Protein AF-A0A351K979-F1 (afdb_monomer_lite)

Radius of gyration: 10.22 Å; chains: 1; bounding box: 27×22×22 Å

pLDDT: mean 94.85, std 7.39, range [59.69, 98.81]

Sequence (64 aa):
DVAGRRAVVLGAGGAARAVVHALGLAGAVEVAVANRTAERAVTAAELAGAAGRALEPSSLREAV

Foldseek 3Di:
DQAQAEEEQEAQDPVSLVVLLVSLVVHHQAYEYEYPDQVSQVVSQCSSPPRGDYDYPVCPVVRD

Secondary structure (DSSP, 8-state):
--TT-EEEEE--SHHHHHHHHHHHHTT-SEEEEE-SSHHHHHHHHGGGGGGEEEE-GGGGGG--

Structure (mmCIF, N/CA/C/O backbone):
data_AF-A0A351K979-F1
#
_entry.id   AF-A0A351K979-F1
#
loop_
_atom_site.group_PDB
_atom_site.id
_atom_site.type_symbol
_atom_site.label_atom_id
_atom_site.label_alt_id
_atom_site.label_comp_id
_atom_site.label_asym_id
_atom_site.label_entity_id
_atom_site.label_seq_id
_atom_site.pdbx_PDB_ins_code
_atom_site.Cartn_x
_atom_site.Cartn_y
_atom_site.Cartn_z
_atom_site.occupancy
_atom_site.B_iso_or_equiv
_atom_site.auth_seq_id
_at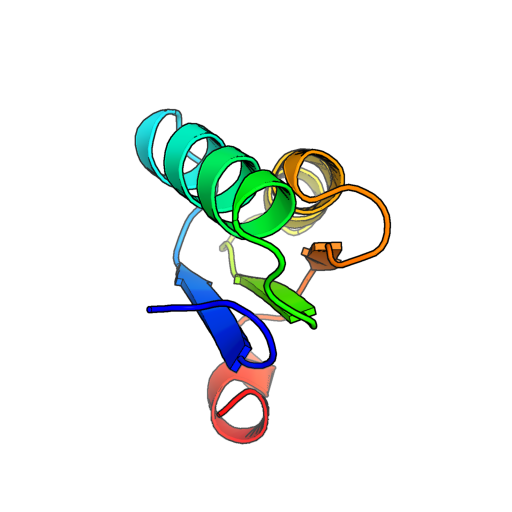om_site.auth_comp_id
_atom_site.auth_asym_id
_atom_site.auth_atom_id
_atom_site.pdbx_PDB_model_num
ATOM 1 N N . ASP A 1 1 ? -14.798 -7.540 4.489 1.00 86.06 1 ASP A N 1
ATOM 2 C CA . ASP A 1 1 ? -14.151 -6.514 5.322 1.00 86.06 1 ASP A CA 1
ATOM 3 C C . ASP A 1 1 ? -12.671 -6.859 5.474 1.00 86.06 1 ASP A C 1
ATOM 5 O O . ASP A 1 1 ? -12.352 -8.046 5.503 1.00 86.06 1 ASP A O 1
ATOM 9 N N . VAL A 1 2 ? -11.791 -5.856 5.489 1.00 95.06 2 VAL A N 1
ATOM 10 C CA . VAL A 1 2 ? -10.325 -5.990 5.593 1.00 95.06 2 VAL A CA 1
ATOM 11 C C . VAL A 1 2 ? -9.765 -5.411 6.896 1.00 95.06 2 VAL A C 1
ATOM 13 O O . VAL A 1 2 ? -8.582 -5.607 7.174 1.00 95.06 2 VAL A O 1
ATOM 16 N N . ALA A 1 3 ? -10.594 -4.753 7.713 1.00 97.38 3 ALA A N 1
ATOM 17 C CA . ALA A 1 3 ? -10.182 -4.275 9.025 1.00 97.38 3 ALA A CA 1
ATOM 18 C C . ALA A 1 3 ? -9.601 -5.429 9.862 1.00 97.38 3 ALA A C 1
ATOM 20 O O . ALA A 1 3 ? -10.158 -6.532 9.907 1.00 97.38 3 ALA A O 1
ATOM 21 N N . GLY A 1 4 ? -8.445 -5.213 10.490 1.00 96.62 4 GLY A N 1
ATOM 22 C CA . GLY A 1 4 ? -7.789 -6.257 11.283 1.00 96.62 4 GLY A CA 1
ATOM 23 C C . GLY A 1 4 ? -7.047 -7.327 10.466 1.00 96.62 4 GLY A C 1
ATOM 24 O O . GLY A 1 4 ? -6.499 -8.259 11.054 1.00 96.62 4 GLY A O 1
ATOM 25 N N . ARG A 1 5 ? -7.028 -7.246 9.126 1.00 96.88 5 ARG A N 1
ATOM 26 C CA . ARG A 1 5 ? -6.409 -8.258 8.250 1.00 96.88 5 ARG A CA 1
ATOM 27 C C . ARG A 1 5 ? -5.038 -7.834 7.736 1.00 96.88 5 ARG A C 1
ATOM 29 O O . ARG A 1 5 ? -4.728 -6.648 7.654 1.00 96.88 5 ARG A O 1
ATOM 36 N N . ARG A 1 6 ? -4.238 -8.834 7.365 1.00 96.19 6 ARG A N 1
ATOM 37 C CA . ARG A 1 6 ? -2.991 -8.659 6.615 1.00 96.19 6 ARG A CA 1
ATOM 38 C C . ARG A 1 6 ? -3.272 -8.863 5.134 1.00 96.19 6 ARG A C 1
ATOM 40 O O . ARG A 1 6 ? -4.067 -9.734 4.777 1.00 96.19 6 ARG A O 1
ATOM 47 N N . ALA A 1 7 ? -2.631 -8.068 4.292 1.00 96.38 7 ALA A N 1
ATOM 48 C CA . ALA A 1 7 ? -2.755 -8.163 2.848 1.00 96.38 7 ALA A CA 1
ATOM 49 C C . ALA A 1 7 ? -1.386 -8.050 2.180 1.00 96.38 7 ALA A C 1
ATOM 51 O O . ALA A 1 7 ? -0.522 -7.292 2.620 1.00 96.38 7 ALA A O 1
ATOM 52 N N . VAL A 1 8 ? -1.223 -8.774 1.075 1.00 97.06 8 VAL A N 1
ATOM 53 C CA . VAL A 1 8 ? -0.064 -8.659 0.192 1.00 97.06 8 VAL A CA 1
ATOM 54 C C . VAL A 1 8 ? -0.523 -8.063 -1.135 1.00 97.06 8 VAL A C 1
ATOM 56 O O . VAL A 1 8 ? -1.465 -8.561 -1.751 1.00 97.06 8 VAL A O 1
ATOM 59 N N . VAL A 1 9 ? 0.154 -7.014 -1.592 1.00 97.31 9 VAL A N 1
ATOM 60 C CA . VAL A 1 9 ? -0.053 -6.389 -2.899 1.00 97.31 9 VAL A CA 1
ATOM 61 C C . VAL A 1 9 ? 1.160 -6.670 -3.780 1.00 97.31 9 VAL A C 1
ATOM 63 O O . VAL A 1 9 ? 2.290 -6.316 -3.444 1.00 97.31 9 VAL A O 1
ATOM 66 N N . LEU A 1 10 ? 0.922 -7.305 -4.929 1.00 96.69 10 LEU A N 1
ATOM 67 C CA . LEU A 1 10 ? 1.949 -7.550 -5.936 1.00 96.69 10 LEU A CA 1
ATOM 68 C C . LEU A 1 10 ? 1.981 -6.399 -6.951 1.00 96.69 10 LEU A C 1
ATOM 70 O O . LEU A 1 10 ? 1.010 -6.142 -7.662 1.00 96.69 10 LEU A O 1
ATOM 74 N N . GLY A 1 11 ? 3.135 -5.751 -7.056 1.00 97.12 11 GLY A N 1
ATOM 75 C CA . GLY A 1 11 ? 3.396 -4.627 -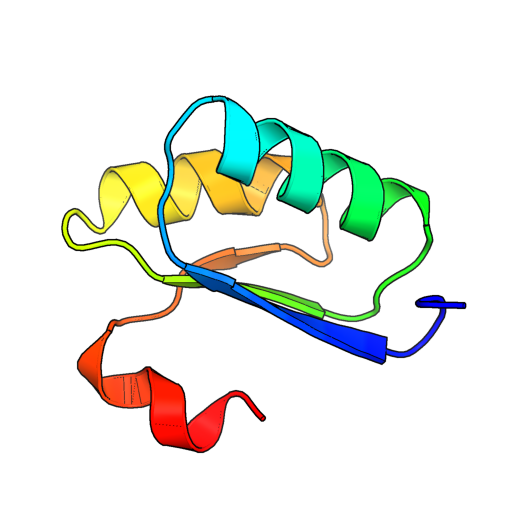7.943 1.00 97.12 11 GLY A CA 1
ATOM 76 C C . GLY A 1 11 ? 3.371 -3.276 -7.230 1.00 97.12 11 GLY A C 1
ATOM 77 O O . GLY A 1 11 ? 2.944 -3.139 -6.091 1.00 97.12 11 GLY A O 1
ATOM 78 N N . ALA A 1 12 ? 3.844 -2.251 -7.937 1.00 98.12 12 ALA A N 1
ATOM 79 C CA . ALA A 1 12 ? 3.944 -0.879 -7.429 1.00 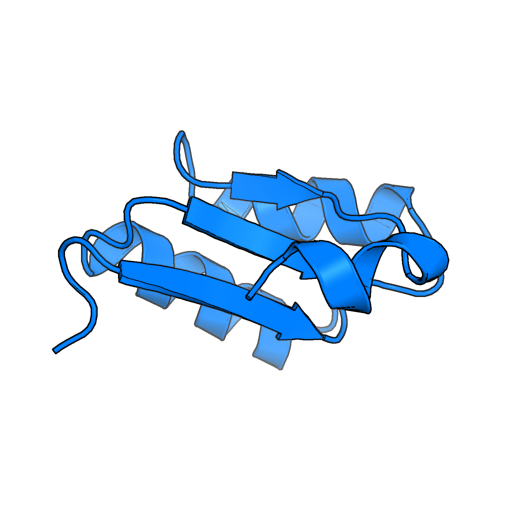98.12 12 ALA A CA 1
ATOM 80 C C . ALA A 1 12 ? 3.483 0.172 -8.459 1.00 98.12 12 ALA A C 1
ATOM 82 O O . ALA A 1 12 ? 3.889 1.333 -8.414 1.00 98.12 12 ALA A O 1
ATOM 83 N N . GLY A 1 13 ? 2.671 -0.245 -9.439 1.00 97.50 13 GLY A N 1
ATOM 84 C CA . GLY A 1 13 ? 2.055 0.643 -10.431 1.00 97.50 13 GLY A CA 1
ATOM 85 C C . GLY A 1 13 ? 0.895 1.464 -9.855 1.00 97.50 13 GLY A C 1
ATOM 86 O O . GLY A 1 13 ? 0.553 1.329 -8.684 1.00 97.50 13 GLY A O 1
ATOM 87 N N . GLY A 1 14 ? 0.255 2.297 -10.682 1.00 98.44 14 GLY A N 1
ATOM 88 C CA . GLY A 1 14 ? -0.840 3.174 -10.235 1.00 98.44 14 GLY A CA 1
ATOM 89 C C . GLY A 1 14 ? -1.991 2.427 -9.550 1.00 98.44 14 GLY A C 1
ATOM 90 O O . GLY A 1 14 ? -2.431 2.839 -8.482 1.00 98.44 14 GLY A O 1
ATOM 91 N N . ALA A 1 15 ? -2.407 1.285 -10.106 1.00 98.56 15 ALA A N 1
ATOM 92 C CA . ALA A 1 15 ? -3.452 0.450 -9.513 1.00 98.56 15 ALA A CA 1
ATOM 93 C C . ALA A 1 15 ? -3.038 -0.127 -8.149 1.00 98.56 15 ALA A C 1
ATOM 95 O O . ALA A 1 15 ? -3.790 -0.027 -7.186 1.00 98.56 15 ALA A O 1
ATOM 96 N N . ALA A 1 16 ? -1.821 -0.670 -8.046 1.00 98.50 16 ALA A N 1
ATOM 97 C CA . ALA A 1 16 ? -1.303 -1.198 -6.786 1.00 98.50 16 ALA A CA 1
ATOM 98 C C . ALA A 1 16 ? -1.252 -0.107 -5.709 1.00 98.50 16 ALA A C 1
ATOM 100 O O . ALA A 1 16 ? -1.720 -0.321 -4.599 1.00 98.50 16 ALA A O 1
ATOM 101 N N . ARG A 1 17 ? -0.772 1.091 -6.057 1.00 98.69 17 ARG A N 1
ATOM 102 C CA . ARG A 1 17 ? -0.736 2.241 -5.143 1.00 98.69 17 ARG A CA 1
ATOM 103 C C . ARG A 1 17 ? -2.123 2.642 -4.636 1.00 98.69 17 ARG A C 1
ATOM 105 O O . ARG A 1 17 ? -2.274 2.898 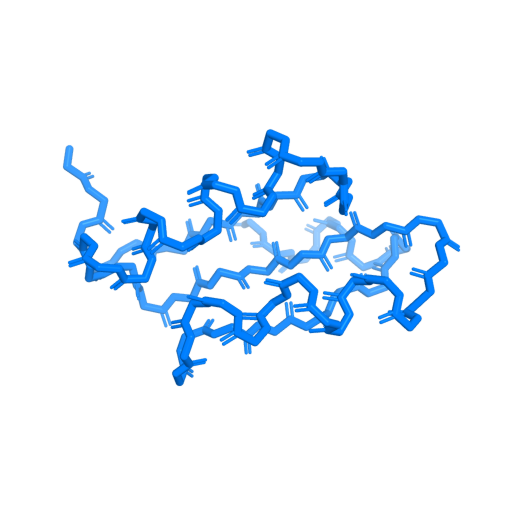-3.446 1.00 98.69 17 ARG A O 1
ATOM 112 N N . ALA A 1 18 ? -3.134 2.642 -5.505 1.00 98.81 18 ALA A N 1
ATOM 113 C CA . ALA A 1 18 ? -4.514 2.908 -5.099 1.00 98.81 18 ALA A CA 1
ATOM 114 C C . ALA A 1 18 ? -5.043 1.841 -4.125 1.00 98.81 18 ALA A C 1
ATOM 116 O O . ALA A 1 18 ? -5.651 2.182 -3.113 1.00 98.81 18 ALA A O 1
ATOM 117 N N . VAL A 1 19 ? -4.765 0.560 -4.394 1.00 98.56 19 VAL A N 1
ATOM 118 C CA . VAL A 1 19 ? -5.147 -0.551 -3.507 1.00 98.56 19 VAL A CA 1
ATOM 119 C C . VAL A 1 19 ? -4.446 -0.444 -2.154 1.00 98.56 19 VAL A C 1
ATOM 121 O O . VAL A 1 19 ? -5.111 -0.543 -1.130 1.00 98.56 19 VAL A O 1
ATOM 124 N N . VAL A 1 20 ? -3.134 -0.198 -2.127 1.00 98.69 20 VAL A N 1
ATOM 125 C CA . VAL A 1 20 ? -2.365 -0.048 -0.880 1.00 98.69 20 VAL A CA 1
ATOM 126 C C . VAL A 1 20 ? -2.928 1.084 -0.023 1.00 98.69 20 VAL A C 1
ATOM 128 O O . VA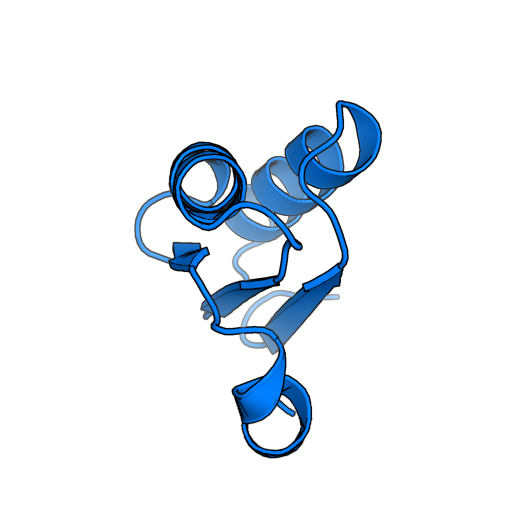L A 1 20 ? -3.175 0.888 1.166 1.00 98.69 20 VAL A O 1
ATOM 131 N N . HIS A 1 21 ? -3.214 2.233 -0.639 1.00 98.69 21 HIS A N 1
ATOM 132 C CA . HIS A 1 21 ? -3.829 3.357 0.057 1.00 98.69 21 HIS A CA 1
ATOM 133 C C . HIS A 1 21 ? -5.209 3.004 0.633 1.00 98.69 21 HIS A C 1
ATOM 135 O O . HIS A 1 21 ? -5.479 3.250 1.808 1.00 98.69 21 HIS A O 1
ATOM 141 N N . ALA A 1 22 ? -6.065 2.366 -0.171 1.00 98.50 22 ALA A N 1
ATOM 142 C CA . ALA A 1 22 ? -7.396 1.952 0.260 1.00 98.50 22 ALA A CA 1
ATOM 143 C C . ALA A 1 22 ? -7.353 0.933 1.411 1.00 98.50 22 ALA A C 1
ATOM 145 O O . ALA A 1 22 ? -8.155 1.027 2.335 1.00 98.50 22 ALA A O 1
ATOM 146 N N . LEU A 1 23 ? -6.408 -0.012 1.387 1.00 98.31 23 LEU A N 1
ATOM 147 C CA . LEU A 1 23 ? -6.224 -0.995 2.458 1.00 98.31 23 LEU A CA 1
ATOM 148 C C . LEU A 1 23 ? -5.818 -0.332 3.781 1.00 98.31 23 LEU A C 1
ATOM 150 O O . LEU A 1 23 ? -6.356 -0.697 4.826 1.00 98.31 23 LEU A O 1
ATOM 154 N N . GLY A 1 24 ? -4.923 0.662 3.735 1.00 98.06 24 GLY A N 1
ATOM 155 C CA . GLY A 1 24 ? -4.552 1.451 4.912 1.00 98.06 24 GLY A CA 1
ATOM 156 C C . GLY A 1 24 ? -5.747 2.206 5.503 1.00 98.06 24 GLY A C 1
ATOM 157 O O . GLY A 1 24 ? -6.017 2.094 6.697 1.00 98.06 24 GLY A O 1
ATOM 158 N N . LEU A 1 25 ? -6.524 2.902 4.662 1.00 98.38 25 LEU A N 1
ATOM 159 C CA . LEU A 1 25 ? -7.740 3.608 5.099 1.00 98.38 25 LEU A CA 1
ATOM 160 C C . LEU A 1 25 ? -8.813 2.665 5.662 1.00 98.38 25 LEU A C 1
ATOM 162 O O . LEU A 1 25 ? -9.548 3.039 6.571 1.00 98.38 25 LEU A O 1
ATOM 166 N N . ALA A 1 26 ? -8.898 1.443 5.136 1.00 98.00 26 ALA A N 1
ATOM 167 C CA . ALA A 1 26 ? -9.855 0.434 5.575 1.00 98.00 26 ALA A CA 1
ATOM 168 C C . ALA A 1 26 ? -9.437 -0.306 6.864 1.00 98.00 26 ALA A C 1
ATOM 170 O O . ALA A 1 26 ? -10.154 -1.201 7.311 1.00 98.00 26 ALA A O 1
ATOM 171 N N . GLY A 1 27 ? -8.298 0.046 7.473 1.00 97.81 27 GLY A N 1
ATOM 172 C CA . GLY A 1 27 ? -7.870 -0.509 8.758 1.00 97.81 27 GLY A CA 1
ATOM 173 C C . GLY A 1 27 ? -7.214 -1.889 8.670 1.00 97.81 27 GLY A C 1
ATOM 174 O O . GLY A 1 27 ? -7.268 -2.655 9.638 1.00 97.81 27 GLY A O 1
ATOM 175 N N . ALA A 1 28 ? -6.609 -2.233 7.528 1.00 98.00 28 ALA A N 1
ATOM 176 C CA . ALA A 1 28 ? -5.709 -3.382 7.464 1.00 98.00 28 ALA A CA 1
ATOM 177 C C . ALA A 1 28 ? -4.574 -3.208 8.489 1.00 98.00 28 ALA A C 1
ATOM 179 O O . ALA A 1 28 ? -4.011 -2.123 8.627 1.00 98.00 28 ALA A O 1
ATOM 180 N N . VAL A 1 29 ? -4.231 -4.277 9.211 1.00 97.56 29 VAL A N 1
ATOM 181 C CA . VAL A 1 29 ? -3.159 -4.234 10.227 1.00 97.56 29 VAL A CA 1
ATOM 182 C C . VAL A 1 29 ? -1.774 -4.346 9.606 1.00 97.56 29 VAL A C 1
ATOM 184 O O . VAL A 1 29 ? -0.790 -3.984 10.239 1.00 97.56 29 VAL A O 1
ATOM 187 N N . GLU A 1 30 ? -1.697 -4.851 8.375 1.00 97.62 30 GLU A N 1
ATOM 188 C CA . GLU A 1 30 ? -0.464 -4.905 7.601 1.00 97.62 30 GLU A CA 1
ATOM 189 C C . GLU A 1 30 ? -0.781 -4.924 6.102 1.00 97.62 30 GLU A C 1
ATOM 191 O O . GLU A 1 30 ? -1.644 -5.681 5.647 1.00 97.62 30 GLU A O 1
ATOM 196 N N . VAL A 1 31 ? -0.051 -4.119 5.333 1.00 98.12 31 VAL A N 1
ATOM 197 C CA . VAL A 1 31 ? -0.089 -4.089 3.871 1.00 98.12 31 VAL A CA 1
ATOM 198 C C . VAL A 1 31 ? 1.333 -4.265 3.352 1.00 98.12 31 VAL A C 1
ATOM 200 O O . VAL A 1 31 ? 2.124 -3.323 3.288 1.00 98.12 31 VAL A O 1
ATOM 203 N N . ALA A 1 32 ? 1.663 -5.501 2.995 1.00 97.81 32 ALA A N 1
ATOM 204 C CA . ALA A 1 32 ? 2.951 -5.855 2.427 1.00 97.81 32 ALA A CA 1
ATOM 205 C C . ALA A 1 32 ? 2.946 -5.612 0.915 1.00 97.81 32 ALA A C 1
ATOM 207 O O . ALA A 1 32 ? 2.068 -6.108 0.212 1.00 97.81 32 ALA A O 1
ATOM 208 N N . VAL A 1 33 ? 3.931 -4.887 0.391 1.00 98.12 33 VAL A N 1
ATOM 209 C CA . VAL A 1 33 ? 4.054 -4.628 -1.048 1.00 98.12 33 VAL A CA 1
ATOM 210 C C . VAL A 1 33 ? 5.286 -5.323 -1.593 1.00 98.12 33 VAL A C 1
ATOM 212 O O . VAL A 1 33 ? 6.400 -5.003 -1.193 1.00 98.12 33 VAL A O 1
ATOM 215 N N . ALA A 1 34 ? 5.097 -6.236 -2.542 1.00 97.38 34 ALA A N 1
ATOM 216 C CA . ALA A 1 34 ? 6.191 -6.883 -3.255 1.00 97.38 34 ALA A CA 1
ATOM 217 C C . ALA A 1 34 ? 6.284 -6.339 -4.678 1.00 97.38 34 ALA A C 1
ATOM 219 O O . ALA A 1 34 ? 5.304 -6.330 -5.423 1.00 97.38 34 ALA A O 1
ATOM 220 N N . ASN A 1 35 ? 7.472 -5.917 -5.097 1.00 96.94 35 ASN A N 1
ATOM 221 C CA . ASN A 1 35 ? 7.720 -5.476 -6.463 1.00 96.94 35 ASN A CA 1
ATOM 222 C C . ASN A 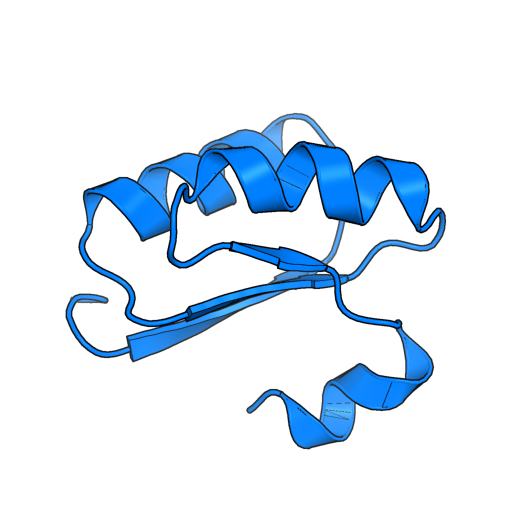1 35 ? 9.147 -5.843 -6.886 1.00 96.94 35 ASN A C 1
ATOM 224 O O . ASN A 1 35 ? 10.032 -5.956 -6.049 1.00 96.94 35 ASN A O 1
ATOM 228 N N . ARG A 1 36 ? 9.389 -5.995 -8.197 1.00 95.75 36 ARG A N 1
ATOM 229 C CA . ARG A 1 36 ? 10.720 -6.350 -8.733 1.00 95.75 36 ARG A CA 1
ATOM 230 C C . ARG A 1 36 ? 11.804 -5.317 -8.392 1.00 95.75 36 ARG A C 1
ATOM 232 O O . ARG A 1 36 ? 12.971 -5.660 -8.303 1.00 95.75 36 ARG A O 1
ATOM 239 N N . THR A 1 37 ? 11.407 -4.056 -8.260 1.00 95.56 37 THR A N 1
ATOM 240 C CA . THR A 1 37 ? 12.268 -2.943 -7.844 1.00 95.56 37 THR A CA 1
ATOM 241 C C . THR A 1 37 ? 11.904 -2.578 -6.412 1.00 95.56 37 THR A C 1
ATOM 243 O O . THR A 1 37 ? 10.759 -2.160 -6.189 1.00 95.56 37 THR A O 1
ATOM 246 N N . ALA A 1 38 ? 12.849 -2.735 -5.486 1.00 95.06 38 ALA A N 1
ATOM 247 C CA . ALA A 1 38 ? 12.640 -2.555 -4.051 1.00 95.06 38 ALA A CA 1
ATOM 248 C C . ALA A 1 38 ? 12.208 -1.123 -3.712 1.00 95.06 38 ALA A C 1
ATOM 250 O O . ALA A 1 38 ? 11.220 -0.925 -3.010 1.00 95.06 38 ALA A O 1
ATOM 251 N N . GLU A 1 39 ? 12.841 -0.118 -4.318 1.00 97.38 39 GLU A N 1
ATOM 252 C CA . GLU A 1 39 ? 12.527 1.295 -4.077 1.00 97.38 39 GLU A CA 1
ATOM 253 C C . GLU A 1 39 ? 11.064 1.604 -4.417 1.00 97.38 39 GLU A C 1
ATOM 255 O O . GLU A 1 39 ? 10.377 2.322 -3.696 1.00 97.38 39 GLU A O 1
ATOM 260 N N . ARG A 1 40 ? 10.537 0.992 -5.487 1.00 97.94 40 ARG A N 1
ATOM 261 C CA . ARG A 1 40 ? 9.127 1.157 -5.863 1.00 97.94 40 ARG A CA 1
ATOM 262 C C . ARG A 1 40 ? 8.178 0.463 -4.883 1.00 97.94 40 ARG A C 1
ATOM 264 O O . ARG A 1 40 ? 7.074 0.964 -4.690 1.00 97.94 40 ARG A O 1
ATOM 271 N N . ALA A 1 41 ? 8.570 -0.673 -4.301 1.00 98.06 41 ALA A N 1
ATOM 272 C CA . ALA A 1 41 ? 7.785 -1.328 -3.253 1.00 98.06 41 ALA A CA 1
ATOM 273 C C . ALA A 1 41 ? 7.709 -0.452 -1.997 1.00 98.06 41 ALA A C 1
ATOM 275 O O . ALA A 1 41 ? 6.618 -0.276 -1.465 1.00 98.06 41 ALA A O 1
ATOM 276 N N . VAL A 1 42 ? 8.834 0.145 -1.585 1.00 98.38 42 VAL A N 1
ATOM 277 C CA . VAL A 1 42 ? 8.909 1.077 -0.446 1.00 98.38 42 VAL A CA 1
ATOM 278 C C . VAL A 1 42 ? 7.968 2.260 -0.655 1.00 98.38 42 VAL A C 1
ATOM 280 O O . VAL A 1 42 ? 7.041 2.436 0.130 1.00 98.38 42 VAL A O 1
ATOM 283 N N . THR A 1 43 ? 8.109 2.992 -1.764 1.00 98.38 43 THR A N 1
ATOM 284 C CA . THR A 1 43 ? 7.241 4.146 -2.058 1.00 98.38 43 THR A CA 1
ATOM 285 C C . THR A 1 43 ? 5.760 3.769 -2.133 1.00 98.38 43 THR A C 1
ATOM 287 O O . THR A 1 43 ? 4.890 4.550 -1.758 1.00 98.38 43 THR A O 1
ATOM 290 N N . ALA A 1 44 ? 5.431 2.580 -2.646 1.00 98.56 44 ALA A N 1
ATOM 291 C CA . ALA A 1 44 ? 4.046 2.129 -2.679 1.00 98.56 44 ALA A CA 1
ATOM 292 C C . ALA A 1 44 ? 3.526 1.785 -1.276 1.00 98.56 44 ALA A C 1
ATOM 294 O O . ALA A 1 44 ? 2.410 2.180 -0.954 1.00 98.56 44 ALA A O 1
ATOM 295 N N . ALA A 1 45 ? 4.316 1.088 -0.455 1.00 98.56 45 ALA A N 1
ATOM 296 C CA . ALA A 1 45 ? 3.950 0.683 0.901 1.00 98.56 45 ALA A CA 1
ATOM 297 C C . ALA A 1 45 ? 3.656 1.881 1.815 1.00 98.56 45 ALA A C 1
ATOM 299 O O . ALA A 1 45 ? 2.697 1.831 2.580 1.00 98.56 45 ALA A O 1
ATOM 300 N N . GLU A 1 46 ? 4.404 2.980 1.679 1.00 98.62 46 GLU A N 1
ATOM 301 C CA . GLU A 1 46 ? 4.191 4.226 2.436 1.00 98.62 46 GLU A CA 1
ATOM 302 C C . GLU A 1 46 ? 2.753 4.765 2.331 1.00 98.62 46 GLU A C 1
ATOM 304 O O . GLU A 1 46 ? 2.254 5.403 3.257 1.00 98.62 46 GLU A O 1
ATOM 309 N N . LEU A 1 47 ? 2.038 4.461 1.241 1.00 98.75 47 LEU A N 1
ATOM 310 C CA . LEU A 1 47 ? 0.655 4.902 1.039 1.00 98.75 47 LEU A CA 1
ATOM 311 C C . LEU A 1 47 ? -0.349 4.251 2.000 1.00 98.75 47 LEU A C 1
ATOM 313 O O . LEU A 1 47 ? -1.445 4.790 2.169 1.00 98.75 47 LEU A O 1
ATOM 317 N N . ALA A 1 48 ? 0.008 3.123 2.626 1.00 98.44 48 ALA A N 1
ATOM 318 C CA . ALA A 1 48 ? -0.772 2.491 3.691 1.00 98.44 48 ALA A CA 1
ATOM 319 C C . ALA A 1 48 ? -0.472 3.080 5.085 1.00 98.44 48 ALA A C 1
ATOM 321 O O . ALA A 1 48 ? -1.035 2.622 6.081 1.00 98.44 48 ALA A O 1
ATOM 322 N N . GLY A 1 49 ? 0.407 4.084 5.183 1.00 98.31 49 GLY A N 1
ATOM 323 C CA . GLY A 1 49 ? 0.817 4.675 6.453 1.00 98.31 49 GLY A CA 1
ATOM 324 C C . GLY A 1 49 ? 1.555 3.668 7.337 1.00 98.31 49 GLY A C 1
ATOM 325 O O . GLY A 1 49 ? 2.388 2.903 6.858 1.00 98.31 49 GLY A O 1
ATOM 326 N N . ALA A 1 50 ? 1.230 3.642 8.632 1.00 97.50 50 ALA A N 1
ATOM 327 C CA . ALA A 1 50 ? 1.898 2.778 9.611 1.00 97.50 50 ALA A CA 1
ATOM 328 C C . ALA A 1 50 ? 1.725 1.267 9.348 1.00 97.50 50 ALA A C 1
ATOM 330 O O . ALA A 1 50 ? 2.502 0.471 9.866 1.00 97.50 50 ALA A O 1
ATOM 331 N N . ALA A 1 51 ? 0.724 0.870 8.555 1.00 97.88 51 ALA A N 1
ATOM 332 C CA . ALA A 1 51 ? 0.501 -0.527 8.182 1.00 97.88 51 ALA A CA 1
ATOM 333 C C . ALA A 1 51 ? 1.378 -0.982 7.000 1.00 97.88 51 ALA A C 1
ATOM 335 O O . ALA A 1 51 ? 1.424 -2.173 6.692 1.00 97.88 51 ALA A O 1
ATOM 336 N N . GLY A 1 52 ? 2.038 -0.056 6.298 1.00 98.12 52 GLY A N 1
ATOM 337 C CA . GLY A 1 52 ? 2.804 -0.348 5.094 1.00 98.12 52 GLY A CA 1
ATOM 338 C C . GLY A 1 52 ? 4.151 -1.007 5.375 1.00 98.12 52 GLY A C 1
ATOM 339 O O . GLY A 1 52 ? 4.939 -0.504 6.173 1.00 98.12 52 GLY A O 1
ATOM 340 N N . ARG A 1 53 ? 4.465 -2.090 4.654 1.00 97.56 53 ARG A N 1
ATOM 341 C CA . ARG A 1 53 ? 5.821 -2.661 4.609 1.00 97.56 53 ARG A CA 1
ATOM 342 C C . ARG A 1 53 ? 6.220 -3.066 3.193 1.00 97.56 53 ARG A C 1
ATOM 344 O O . ARG A 1 53 ? 5.424 -3.658 2.466 1.00 97.56 53 ARG A O 1
ATOM 351 N N . ALA A 1 54 ? 7.459 -2.791 2.798 1.00 97.31 54 ALA A N 1
ATOM 352 C CA . ALA A 1 54 ? 8.022 -3.376 1.583 1.00 97.31 54 ALA A CA 1
ATOM 353 C C . ALA A 1 54 ? 8.406 -4.837 1.847 1.00 97.31 54 ALA A C 1
ATOM 355 O O . ALA A 1 54 ? 8.907 -5.171 2.919 1.00 97.31 54 ALA A O 1
ATOM 356 N N . LEU A 1 55 ? 8.155 -5.702 0.871 1.00 95.19 55 LEU A N 1
ATOM 357 C CA . LEU A 1 55 ? 8.430 -7.128 0.943 1.00 95.19 55 LEU A CA 1
ATOM 358 C C . LEU A 1 55 ? 9.348 -7.537 -0.207 1.00 95.19 55 LEU A C 1
ATOM 360 O O . LEU A 1 55 ? 9.051 -7.279 -1.376 1.00 95.19 55 LEU A O 1
ATOM 364 N N . GLU A 1 56 ? 10.429 -8.234 0.129 1.00 91.50 56 GLU A N 1
ATOM 365 C CA . GLU A 1 56 ? 11.276 -8.882 -0.866 1.00 91.50 56 GLU A CA 1
ATOM 366 C C . GLU A 1 56 ? 10.495 -9.996 -1.585 1.00 91.50 56 GLU A C 1
ATOM 368 O O . GLU A 1 56 ? 9.848 -10.815 -0.923 1.00 91.50 56 GLU A O 1
ATOM 373 N N . PRO A 1 57 ? 10.534 -10.085 -2.930 1.00 84.12 57 PRO A N 1
ATOM 374 C CA . PRO A 1 57 ? 9.739 -11.068 -3.670 1.00 84.12 57 PRO A CA 1
ATOM 375 C C . PRO A 1 57 ? 10.003 -12.525 -3.265 1.00 84.12 57 PRO A C 1
ATOM 377 O O . PRO A 1 57 ? 9.098 -13.358 -3.329 1.00 84.12 57 PRO A O 1
ATOM 380 N N . SER A 1 58 ? 11.223 -12.844 -2.829 1.00 84.88 58 SER A N 1
ATOM 381 C CA . SER A 1 58 ? 11.597 -14.169 -2.321 1.00 84.88 58 SER A CA 1
ATOM 382 C C . SER A 1 58 ? 10.864 -14.547 -1.028 1.00 84.88 58 SER A C 1
ATOM 384 O O . SER A 1 58 ? 10.631 -15.731 -0.792 1.00 84.88 58 SER A O 1
ATOM 386 N N . SER A 1 59 ? 10.438 -13.563 -0.234 1.00 84.75 59 SER A N 1
ATOM 387 C CA . SER A 1 59 ? 9.768 -13.740 1.061 1.00 84.75 59 SER A CA 1
ATOM 388 C C . SER A 1 59 ? 8.239 -13.798 0.960 1.00 84.75 59 SER A C 1
ATOM 390 O O . SER A 1 59 ? 7.554 -13.887 1.976 1.00 84.75 59 SER A O 1
ATOM 392 N N . LEU A 1 60 ? 7.669 -13.791 -0.253 1.00 79.25 60 LEU A N 1
ATOM 393 C CA . LEU A 1 60 ? 6.213 -13.830 -0.468 1.00 79.25 60 LEU A CA 1
ATOM 394 C C . LEU A 1 60 ? 5.511 -15.007 0.223 1.00 79.25 60 LEU A C 1
ATOM 396 O O . LEU A 1 60 ? 4.370 -14.865 0.654 1.00 79.25 60 LEU A O 1
ATOM 400 N N . ARG A 1 61 ? 6.186 -16.154 0.347 1.00 78.31 61 ARG A N 1
ATOM 401 C CA . ARG A 1 61 ? 5.622 -17.366 0.965 1.00 78.31 61 ARG A CA 1
ATOM 402 C C . ARG A 1 61 ? 5.367 -17.231 2.468 1.00 78.31 61 ARG A C 1
ATOM 404 O O . ARG A 1 61 ? 4.572 -17.995 2.992 1.00 78.31 61 ARG A O 1
ATOM 411 N N . GLU A 1 62 ? 6.030 -16.292 3.138 1.00 76.38 62 GLU A N 1
ATOM 412 C CA . GLU A 1 62 ? 5.955 -16.087 4.593 1.00 76.38 62 GLU A CA 1
ATOM 413 C C . GLU A 1 62 ? 4.992 -14.950 4.977 1.00 76.38 62 GLU A C 1
ATOM 415 O O . GLU A 1 62 ? 4.776 -14.672 6.154 1.00 76.38 62 GLU A O 1
ATOM 420 N N . ALA A 1 63 ? 4.439 -14.250 3.983 1.00 72.12 63 ALA A N 1
ATOM 421 C CA . ALA A 1 63 ? 3.640 -13.045 4.182 1.00 72.12 63 ALA A CA 1
ATOM 422 C C . ALA A 1 63 ? 2.123 -13.298 4.303 1.00 72.12 63 ALA A C 1
ATOM 424 O O . ALA A 1 63 ? 1.375 -12.336 4.486 1.00 72.12 63 ALA A O 1
ATOM 425 N N . VAL A 1 64 ? 1.677 -14.554 4.201 1.00 59.69 64 VAL A N 1
ATOM 426 C CA . VAL A 1 64 ? 0.269 -14.999 4.255 1.00 59.69 64 VAL A CA 1
ATOM 427 C C . VAL A 1 64 ? 0.118 -16.116 5.273 1.00 59.69 64 VAL A C 1
ATOM 429 O O . VAL A 1 64 ? -0.897 -16.087 6.002 1.00 59.69 64 VAL A O 1
#